Protein AF-U5SFQ7-F1 (afdb_monomer_lite)

Foldseek 3Di:
DVVVVVVVVVVVVVVLVVVCVVVVDPDDPVRSCVVVCVVVVVVVVVVVVVVLVVLVPDPCSVVVVVCVVVLVVQLVVLQVVLVVCCVVVVDHSDVVSSVVSSVVVVVVVVVVVVVVVVVVVVVVVVVVVVVVVVVVVVVVVVPPPDDPPPPPPPDPPPDPDPPDDDDDDDD

Sequence (171 aa):
MKELILILAAIVNEIHDTLNQLFGMNMSDKDLHFWVMGIIGIIFFIGVYILFKIVGKWKFSTTILSFIYTFTMMTVLVFAIEIQQAITNRGNMEFADAAVGLWGFIVFFAVYVVVGVIYTIYSHIRKKKMKKVSKKLVEEQALMPEKPIEEPIKEPAVYRSQVKNKNKFKK

Secondary structure (DSSP, 8-state):
-HHHHHHHHHHHHHHHHHHHHHHTS---HHHHHHHHHHHHHHHHHHHHHHHHHHHTTSTTHHHHHHHHHHHHHHHHHHHHHHHHHHHTTSS---HHHHHHHHHHHHHHHHHHHHHHHHHHHHHHHHHHHHHHHHHHHHHHHHTS------------S---SSSSS------

Radius of gyration: 33.57 Å; chains: 1; bounding box: 58×37×95 Å

Organism: NCBI:txid1266845

pLDDT: mean 80.98, std 15.73, range [44.5, 98.0]

Structure (mmCIF, N/CA/C/O backbone):
data_AF-U5SFQ7-F1
#
_entry.id   AF-U5SFQ7-F1
#
loop_
_atom_site.group_PDB
_atom_site.id
_atom_site.type_symbol
_atom_site.label_atom_id
_atom_site.label_alt_id
_atom_site.label_comp_id
_atom_site.label_asym_id
_atom_site.label_entity_id
_atom_site.label_seq_id
_atom_site.pdbx_PDB_ins_code
_atom_site.Cartn_x
_atom_site.Cartn_y
_atom_site.Cartn_z
_atom_site.occupancy
_atom_site.B_iso_or_equiv
_atom_site.auth_seq_id
_atom_site.auth_comp_id
_atom_site.auth_asym_id
_atom_site.auth_atom_id
_atom_site.pdbx_PDB_model_num
ATOM 1 N N . MET A 1 1 ? -2.669 -7.770 -19.520 1.00 71.38 1 MET A N 1
ATOM 2 C CA . MET A 1 1 ? -1.644 -7.387 -18.517 1.00 71.38 1 MET A CA 1
ATOM 3 C C . MET A 1 1 ? -0.239 -7.274 -19.135 1.00 71.38 1 MET A C 1
ATOM 5 O O . MET A 1 1 ? 0.453 -6.313 -18.833 1.00 71.38 1 MET A O 1
ATOM 9 N N . LYS A 1 2 ? 0.154 -8.165 -20.064 1.00 74.25 2 LYS A N 1
ATOM 10 C CA . LYS A 1 2 ? 1.429 -8.091 -20.815 1.00 74.25 2 LYS A CA 1
ATOM 11 C C . LYS A 1 2 ? 1.699 -6.739 -21.498 1.00 74.25 2 LYS A C 1
ATOM 13 O O . LYS A 1 2 ? 2.780 -6.193 -21.336 1.00 74.25 2 LYS A O 1
ATOM 18 N N . GLU A 1 3 ? 0.724 -6.181 -22.213 1.00 81.31 3 GLU A N 1
ATOM 19 C CA . GLU A 1 3 ? 0.859 -4.863 -22.865 1.00 81.31 3 GLU A CA 1
ATOM 20 C C . GLU A 1 3 ? 1.104 -3.735 -21.858 1.00 81.31 3 GLU A C 1
ATOM 22 O O . GLU A 1 3 ? 1.953 -2.883 -22.078 1.00 81.31 3 GLU A O 1
ATOM 27 N N . LEU A 1 4 ? 0.419 -3.777 -20.714 1.00 79.56 4 LEU A N 1
ATOM 28 C CA . LEU A 1 4 ? 0.584 -2.805 -19.633 1.00 79.56 4 LEU A CA 1
ATOM 29 C C . LEU A 1 4 ? 1.999 -2.876 -19.041 1.00 79.56 4 LEU A C 1
ATOM 31 O O . LEU A 1 4 ? 2.620 -1.841 -18.823 1.00 79.56 4 LEU A O 1
ATOM 35 N N . ILE A 1 5 ? 2.538 -4.088 -18.852 1.00 80.12 5 ILE A N 1
ATOM 36 C CA . ILE A 1 5 ? 3.932 -4.284 -18.426 1.00 80.12 5 ILE A CA 1
ATOM 37 C C . ILE A 1 5 ? 4.913 -3.775 -19.480 1.00 80.12 5 ILE A C 1
ATOM 39 O O . ILE A 1 5 ? 5.893 -3.140 -19.116 1.00 80.12 5 ILE A O 1
ATOM 43 N N . LEU A 1 6 ? 4.661 -4.014 -20.768 1.00 85.50 6 LEU A N 1
ATOM 44 C CA . LEU A 1 6 ? 5.526 -3.518 -21.841 1.00 85.50 6 LEU A CA 1
ATOM 45 C C . LEU A 1 6 ? 5.522 -1.987 -21.916 1.00 85.50 6 LEU A C 1
ATOM 47 O O . LEU A 1 6 ? 6.583 -1.392 -22.069 1.00 85.50 6 LEU A O 1
ATOM 51 N N . ILE A 1 7 ? 4.359 -1.353 -21.747 1.00 88.19 7 ILE A N 1
ATOM 52 C CA . ILE A 1 7 ? 4.241 0.109 -21.679 1.00 88.19 7 ILE A CA 1
ATOM 53 C C . ILE A 1 7 ? 4.978 0.644 -20.448 1.00 88.19 7 ILE A C 1
ATOM 55 O O . ILE A 1 7 ? 5.756 1.585 -20.564 1.00 88.19 7 ILE A O 1
ATOM 59 N N . LEU A 1 8 ? 4.783 0.030 -19.277 1.00 82.38 8 LEU A N 1
ATOM 60 C CA . LEU A 1 8 ? 5.490 0.409 -18.051 1.00 82.38 8 LEU A CA 1
ATOM 61 C C . LEU A 1 8 ? 7.007 0.250 -18.200 1.00 82.38 8 LEU A C 1
ATOM 63 O O . LEU A 1 8 ? 7.746 1.152 -17.824 1.00 82.38 8 LEU A O 1
ATOM 67 N N . ALA A 1 9 ? 7.470 -0.856 -18.782 1.00 84.50 9 ALA A N 1
ATOM 68 C CA . ALA A 1 9 ? 8.884 -1.095 -19.045 1.00 84.50 9 ALA A CA 1
ATOM 69 C C . ALA A 1 9 ? 9.460 -0.065 -20.027 1.00 84.50 9 ALA A C 1
ATOM 71 O O . ALA A 1 9 ? 10.545 0.452 -19.791 1.00 84.50 9 ALA A O 1
ATOM 72 N N . ALA A 1 10 ? 8.718 0.286 -21.082 1.00 88.56 10 ALA A N 1
ATOM 73 C CA . ALA A 1 10 ? 9.122 1.329 -22.020 1.00 88.56 10 ALA A CA 1
ATOM 74 C C . ALA A 1 10 ? 9.241 2.699 -21.332 1.00 88.56 10 ALA A C 1
ATOM 76 O O . ALA A 1 10 ? 10.243 3.381 -21.513 1.00 88.56 10 ALA A O 1
ATOM 77 N N . ILE A 1 11 ? 8.274 3.069 -20.486 1.00 85.75 11 ILE A N 1
ATOM 78 C CA . ILE A 1 11 ? 8.328 4.314 -19.703 1.00 85.75 11 ILE A CA 1
ATOM 79 C C . ILE A 1 11 ? 9.546 4.321 -18.773 1.00 85.75 11 ILE A C 1
ATOM 81 O O . ILE A 1 11 ? 10.239 5.329 -18.673 1.00 85.75 11 ILE A O 1
ATOM 85 N N . VAL A 1 12 ? 9.821 3.206 -18.091 1.00 81.44 12 VAL A N 1
ATOM 86 C CA . VAL A 1 12 ? 10.983 3.092 -17.196 1.00 81.44 12 VAL A CA 1
ATOM 87 C C . VAL A 1 12 ? 12.292 3.227 -17.974 1.00 81.44 12 VAL A C 1
ATOM 89 O O . VAL A 1 12 ? 13.183 3.937 -17.514 1.00 81.44 12 VAL A O 1
ATOM 92 N N . ASN A 1 13 ? 12.394 2.611 -19.153 1.00 85.06 13 ASN A N 1
ATOM 93 C CA . ASN A 1 13 ? 13.568 2.736 -20.018 1.00 85.06 13 ASN A CA 1
ATOM 94 C C . ASN A 1 13 ? 13.767 4.180 -20.507 1.00 85.06 13 ASN A C 1
ATOM 96 O O . ASN A 1 13 ? 14.872 4.699 -20.427 1.00 85.06 13 ASN A O 1
ATOM 100 N N . GLU A 1 14 ? 12.704 4.873 -20.916 1.00 86.88 14 GLU A N 1
ATOM 101 C CA . GLU A 1 14 ? 12.789 6.287 -21.318 1.00 86.88 14 GLU A CA 1
ATOM 102 C C . GLU A 1 14 ? 13.242 7.194 -20.165 1.00 86.88 14 GLU A C 1
ATOM 104 O O . GLU A 1 14 ? 14.074 8.089 -20.339 1.00 86.88 14 GLU A O 1
ATOM 109 N N . ILE A 1 15 ? 12.739 6.945 -18.952 1.00 81.44 15 ILE A N 1
ATOM 110 C CA . ILE A 1 15 ? 13.189 7.657 -17.749 1.00 81.44 15 ILE A CA 1
ATOM 111 C C . ILE A 1 15 ? 14.674 7.376 -17.489 1.00 81.44 15 ILE A C 1
ATOM 113 O O . ILE A 1 15 ? 15.421 8.302 -17.169 1.00 81.44 15 ILE A O 1
ATOM 117 N N . HIS A 1 16 ? 15.103 6.121 -17.632 1.00 76.25 16 HIS A N 1
ATOM 118 C CA . HIS A 1 16 ? 16.493 5.706 -17.456 1.00 76.25 16 HIS A CA 1
ATOM 119 C C . HIS A 1 16 ? 17.428 6.441 -18.426 1.00 76.25 16 HIS A C 1
ATOM 121 O O . HIS A 1 16 ? 18.417 7.041 -18.000 1.00 76.25 16 HIS A O 1
ATOM 127 N N . ASP A 1 17 ? 17.070 6.481 -19.707 1.00 81.75 17 ASP A N 1
ATOM 128 C CA . ASP A 1 17 ? 17.868 7.131 -20.746 1.00 81.75 17 ASP A CA 1
ATOM 129 C C . ASP A 1 17 ? 17.903 8.655 -20.567 1.00 81.75 17 ASP A C 1
ATOM 131 O O . ASP A 1 17 ? 18.961 9.280 -20.683 1.00 81.75 17 ASP A O 1
ATOM 135 N N . THR A 1 18 ? 16.775 9.258 -20.179 1.00 82.88 18 THR A N 1
ATOM 136 C CA . THR A 1 18 ? 16.681 10.696 -19.889 1.00 82.88 18 THR A CA 1
ATOM 137 C C . THR A 1 18 ? 17.538 11.094 -18.684 1.00 82.88 18 THR A C 1
ATOM 139 O O . THR A 1 18 ? 18.215 12.124 -18.713 1.00 82.88 18 THR A O 1
ATOM 142 N N . LEU A 1 19 ? 17.548 10.284 -17.620 1.00 76.75 19 LEU A N 1
ATOM 143 C CA . LEU A 1 19 ? 18.385 10.533 -16.444 1.00 76.75 19 LEU A CA 1
ATOM 144 C C . LEU A 1 19 ? 19.872 10.399 -16.783 1.00 76.75 19 LEU A C 1
ATOM 146 O O . LEU A 1 19 ? 20.651 11.264 -16.385 1.00 76.75 19 LEU A O 1
ATOM 150 N N . ASN A 1 20 ? 20.262 9.389 -17.566 1.00 76.50 20 ASN A N 1
ATOM 151 C CA . ASN A 1 20 ? 21.642 9.251 -18.043 1.00 76.50 20 ASN A CA 1
ATOM 152 C C . ASN A 1 20 ? 22.107 10.486 -18.834 1.00 76.50 20 ASN A C 1
ATOM 154 O O . ASN A 1 20 ? 23.214 10.978 -18.613 1.00 76.50 20 ASN A O 1
ATOM 158 N N . GLN A 1 21 ? 21.250 11.041 -19.698 1.00 79.12 21 GLN A N 1
ATOM 159 C CA . GLN A 1 21 ? 21.558 12.275 -20.429 1.00 79.12 21 GLN A CA 1
ATOM 160 C C . GLN A 1 21 ? 21.669 13.501 -19.508 1.00 79.12 21 GLN A C 1
ATOM 162 O O . GLN A 1 21 ? 22.596 14.295 -19.656 1.00 79.12 21 GLN A O 1
ATOM 167 N N . LEU A 1 22 ? 20.762 13.649 -18.535 1.00 78.25 22 LEU A N 1
ATOM 168 C CA . LEU A 1 22 ? 20.738 14.774 -17.587 1.00 78.25 22 LEU A CA 1
ATOM 169 C C . LEU A 1 22 ? 21.930 14.788 -16.627 1.00 78.25 22 LEU A C 1
ATOM 171 O O . LEU A 1 22 ? 22.455 15.858 -16.319 1.00 78.25 22 LEU A O 1
ATOM 175 N N . PHE A 1 23 ? 22.359 13.620 -16.147 1.00 71.75 23 PHE A N 1
ATOM 176 C CA . PHE A 1 23 ? 23.507 13.523 -15.248 1.00 71.75 23 PHE A CA 1
ATOM 177 C C . PHE A 1 23 ? 24.848 13.647 -15.979 1.00 71.75 23 PHE A C 1
ATOM 179 O O . PHE A 1 23 ? 25.869 13.806 -15.313 1.00 71.75 23 PHE A O 1
ATOM 186 N N . GLY A 1 24 ? 24.865 13.606 -17.319 1.00 64.88 24 GLY A N 1
ATOM 187 C CA . GLY A 1 24 ? 26.067 13.805 -18.140 1.00 64.88 24 GLY A CA 1
ATOM 188 C C . GLY A 1 24 ? 27.181 12.788 -17.875 1.00 64.88 24 GLY A C 1
ATOM 189 O O . GLY A 1 24 ? 28.326 12.994 -18.276 1.00 64.88 24 GLY A O 1
ATOM 190 N N . MET A 1 25 ? 26.862 11.704 -17.172 1.00 63.12 25 MET A N 1
ATOM 191 C CA . MET A 1 25 ? 27.789 10.654 -16.791 1.00 63.12 25 MET A CA 1
ATOM 192 C C . MET A 1 25 ? 27.371 9.392 -17.534 1.00 63.12 25 MET A C 1
ATOM 194 O O . MET A 1 25 ? 26.221 8.974 -17.439 1.00 63.12 25 MET A O 1
ATOM 198 N N . ASN A 1 26 ? 28.313 8.760 -18.239 1.00 72.75 26 ASN A N 1
ATOM 199 C CA . ASN A 1 26 ? 28.165 7.385 -18.728 1.00 72.75 26 ASN A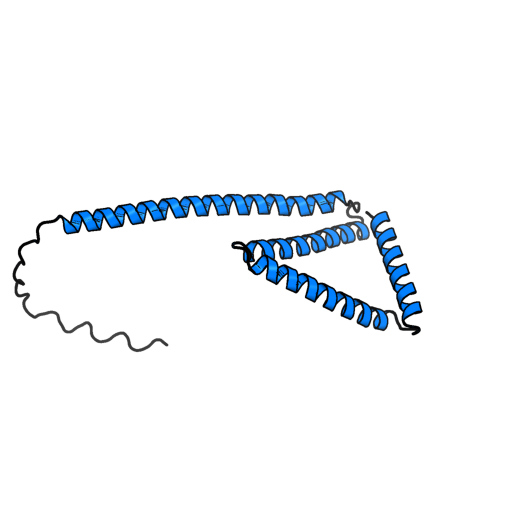 CA 1
ATOM 200 C C . ASN A 1 26 ? 28.197 6.423 -17.524 1.00 72.75 26 ASN A C 1
ATOM 202 O O . ASN A 1 26 ? 29.136 5.644 -17.360 1.00 72.75 26 ASN A O 1
ATOM 206 N N . MET A 1 27 ? 27.234 6.568 -16.614 1.00 72.75 27 MET A N 1
ATOM 207 C CA . MET A 1 27 ? 27.084 5.742 -15.426 1.00 72.75 27 MET A CA 1
ATOM 208 C C . MET A 1 27 ? 26.683 4.333 -15.840 1.00 72.75 27 MET A C 1
ATOM 210 O O . MET A 1 27 ? 25.915 4.148 -16.783 1.00 72.75 27 MET A O 1
ATOM 214 N N . SER A 1 28 ? 27.193 3.329 -15.126 1.00 83.44 28 SER A N 1
ATOM 215 C CA . SER A 1 28 ? 26.673 1.977 -15.300 1.00 83.44 28 SER A CA 1
ATOM 216 C C . SER A 1 28 ? 25.248 1.902 -14.751 1.00 83.44 28 SER A C 1
ATOM 218 O O . SER A 1 28 ? 24.904 2.628 -13.813 1.00 83.44 28 SER A O 1
ATOM 220 N N . ASP A 1 29 ? 24.439 0.968 -15.253 1.00 81.38 29 ASP A N 1
ATOM 221 C CA . ASP A 1 29 ? 23.079 0.739 -14.747 1.00 81.38 29 ASP A CA 1
ATOM 222 C C . ASP A 1 29 ? 23.049 0.563 -13.220 1.00 81.38 29 ASP A C 1
ATOM 224 O O . ASP A 1 29 ? 22.104 0.989 -12.561 1.00 81.38 29 ASP A O 1
ATOM 228 N N . LYS A 1 30 ? 24.102 -0.020 -12.627 1.00 85.81 30 LYS A N 1
ATOM 229 C CA . LYS A 1 30 ? 24.224 -0.198 -11.171 1.00 85.81 30 LYS A CA 1
ATOM 230 C C . LYS A 1 30 ? 24.376 1.130 -10.435 1.00 85.81 30 LYS A C 1
ATOM 232 O O . LYS A 1 30 ? 23.750 1.318 -9.392 1.00 85.81 30 LYS A O 1
ATOM 237 N N . ASP A 1 31 ? 25.190 2.033 -10.973 1.00 85.75 31 ASP A N 1
ATOM 238 C CA . ASP A 1 31 ? 25.431 3.350 -10.381 1.00 85.75 31 ASP A CA 1
ATOM 239 C C . ASP A 1 31 ? 24.179 4.218 -10.495 1.00 85.75 31 ASP A C 1
ATOM 241 O O . ASP A 1 31 ? 23.777 4.866 -9.526 1.00 85.75 31 ASP A O 1
ATOM 245 N N . LEU A 1 32 ? 23.504 4.167 -11.649 1.00 82.25 32 LEU A N 1
ATOM 246 C CA . LEU A 1 32 ? 22.245 4.875 -11.836 1.00 82.25 32 LEU A CA 1
ATOM 247 C C . LEU A 1 32 ? 21.156 4.324 -10.904 1.00 82.25 32 LEU A C 1
ATOM 249 O O . LEU A 1 32 ? 20.487 5.104 -10.229 1.00 82.25 32 LEU A O 1
ATOM 253 N N . HIS A 1 33 ? 21.023 2.998 -10.773 1.00 84.69 33 HIS A N 1
ATOM 254 C CA . HIS A 1 33 ? 20.081 2.392 -9.824 1.00 84.69 33 HIS A CA 1
ATOM 255 C C . HIS A 1 33 ? 20.360 2.815 -8.383 1.00 84.69 33 HIS A C 1
ATOM 257 O O . HIS A 1 33 ? 19.413 3.089 -7.650 1.00 84.69 33 HIS A O 1
ATOM 263 N N . PHE A 1 34 ? 21.626 2.902 -7.967 1.00 87.69 34 PHE A N 1
ATOM 264 C CA . PHE A 1 34 ? 21.975 3.360 -6.623 1.00 87.69 34 PHE A CA 1
ATOM 265 C C . PHE A 1 34 ? 21.415 4.761 -6.343 1.00 87.69 34 PHE A C 1
ATOM 267 O O . PHE A 1 34 ? 20.706 4.959 -5.353 1.00 87.69 34 PHE A O 1
ATOM 274 N N . TRP A 1 35 ? 21.677 5.719 -7.236 1.00 84.69 35 TRP A N 1
ATOM 275 C CA . TRP A 1 35 ? 21.219 7.099 -7.066 1.00 84.69 35 TRP A CA 1
ATOM 276 C C . TRP A 1 35 ? 19.706 7.233 -7.202 1.00 84.69 35 TRP A C 1
ATOM 278 O O . TRP A 1 35 ? 19.064 7.841 -6.346 1.00 84.69 35 TRP A O 1
ATOM 288 N N . VAL A 1 36 ? 19.120 6.632 -8.237 1.00 84.06 36 VAL A N 1
ATOM 289 C CA . VAL A 1 36 ? 17.679 6.708 -8.503 1.00 84.06 36 VAL A CA 1
ATOM 290 C C . VAL A 1 36 ? 16.886 6.061 -7.373 1.00 84.06 36 VAL A C 1
ATOM 292 O O . VAL A 1 36 ? 16.002 6.704 -6.805 1.00 84.06 36 VAL A O 1
ATOM 295 N N . MET A 1 37 ? 17.230 4.833 -6.974 1.00 86.00 37 MET A N 1
ATOM 296 C CA . MET A 1 37 ? 16.533 4.141 -5.885 1.00 86.00 37 MET A CA 1
ATOM 297 C C . MET A 1 37 ? 16.770 4.819 -4.536 1.00 86.00 37 MET A C 1
ATOM 299 O O . MET A 1 37 ? 15.847 4.892 -3.728 1.00 86.00 37 MET A O 1
ATOM 303 N N . GLY A 1 38 ? 17.969 5.359 -4.296 1.00 91.38 38 GLY A N 1
ATOM 304 C CA . GLY A 1 38 ? 18.270 6.124 -3.088 1.00 91.38 38 GLY A CA 1
ATOM 305 C C . GLY A 1 38 ? 17.417 7.391 -2.969 1.00 91.38 38 GLY A C 1
ATOM 306 O O . GLY A 1 38 ? 16.765 7.605 -1.946 1.00 91.38 38 GLY A O 1
ATOM 307 N N . ILE A 1 39 ? 17.366 8.208 -4.025 1.00 88.94 39 ILE A N 1
ATOM 308 C CA . ILE A 1 39 ? 16.610 9.469 -4.041 1.00 88.94 39 ILE A CA 1
ATOM 309 C C . ILE A 1 39 ? 15.104 9.201 -3.974 1.00 88.94 39 ILE A C 1
ATOM 311 O O . ILE A 1 39 ? 14.424 9.751 -3.103 1.00 88.94 39 ILE A O 1
ATOM 315 N N . ILE A 1 40 ? 14.582 8.329 -4.845 1.00 89.56 40 ILE A N 1
ATOM 316 C CA . ILE A 1 40 ? 13.160 7.960 -4.839 1.00 89.56 40 ILE A CA 1
ATOM 317 C C . ILE A 1 40 ? 12.784 7.352 -3.486 1.00 89.56 40 ILE A C 1
ATOM 319 O O . ILE A 1 40 ? 11.743 7.699 -2.930 1.00 89.56 40 ILE A O 1
ATOM 323 N N . GLY A 1 41 ? 13.645 6.507 -2.914 1.00 94.12 41 GLY A N 1
ATOM 324 C CA . GLY A 1 41 ? 13.436 5.889 -1.608 1.00 94.12 41 GLY A CA 1
ATOM 325 C C . GLY A 1 41 ? 13.289 6.909 -0.479 1.00 94.12 41 GLY A C 1
ATOM 326 O O . GLY A 1 41 ? 12.352 6.806 0.311 1.00 94.12 41 GLY A O 1
ATOM 327 N N . ILE A 1 42 ? 14.153 7.928 -0.418 1.00 96.88 42 ILE A N 1
ATOM 328 C CA . ILE A 1 42 ? 14.056 8.991 0.596 1.00 96.88 42 ILE A CA 1
ATOM 329 C C . ILE A 1 42 ? 12.811 9.859 0.388 1.00 96.88 42 ILE A C 1
ATOM 331 O O . ILE A 1 42 ? 12.107 10.149 1.357 1.00 96.88 42 ILE A O 1
ATOM 335 N N . ILE A 1 43 ? 12.496 10.237 -0.854 1.00 95.12 43 ILE A N 1
ATOM 336 C CA . ILE A 1 43 ? 11.278 11.002 -1.167 1.00 95.12 43 ILE A CA 1
ATOM 337 C C . ILE A 1 43 ? 10.035 10.219 -0.727 1.00 95.12 43 ILE A C 1
ATOM 339 O O . ILE A 1 43 ? 9.167 10.754 -0.032 1.00 95.12 43 ILE A O 1
ATOM 343 N N . PHE A 1 44 ? 9.971 8.934 -1.079 1.00 94.62 44 PHE A N 1
ATOM 344 C CA . PHE A 1 44 ? 8.865 8.061 -0.712 1.00 94.62 44 PHE A CA 1
ATOM 345 C C . PHE A 1 44 ? 8.776 7.875 0.805 1.00 94.62 44 PHE A C 1
ATOM 347 O O . PHE A 1 44 ? 7.692 7.992 1.374 1.00 94.62 44 PHE A O 1
ATOM 354 N N . PHE A 1 45 ? 9.910 7.671 1.482 1.00 96.69 45 PHE A N 1
ATOM 355 C CA . PHE A 1 45 ? 9.973 7.583 2.939 1.00 96.69 45 PHE A CA 1
ATOM 356 C C . PHE A 1 45 ? 9.405 8.836 3.609 1.00 96.69 45 PHE A C 1
ATOM 358 O O . PHE A 1 45 ? 8.577 8.711 4.508 1.00 96.69 45 PHE A O 1
ATOM 365 N N . ILE A 1 46 ? 9.789 10.036 3.163 1.00 98.00 46 ILE A N 1
ATOM 366 C CA . ILE A 1 46 ? 9.262 11.297 3.707 1.00 98.00 46 ILE A CA 1
ATOM 367 C C . ILE A 1 46 ? 7.743 11.374 3.504 1.00 98.00 46 ILE A C 1
ATOM 369 O O . ILE A 1 46 ? 7.013 11.702 4.442 1.00 98.00 46 ILE A O 1
ATOM 373 N N . GLY A 1 47 ? 7.252 11.024 2.311 1.00 96.12 47 GLY A N 1
ATOM 374 C CA . GLY A 1 47 ? 5.818 10.986 2.014 1.00 96.12 47 GLY A CA 1
ATOM 375 C C . GLY A 1 47 ? 5.049 10.026 2.928 1.00 96.12 47 GLY A C 1
ATOM 376 O O . GLY A 1 47 ? 4.075 10.423 3.573 1.00 96.12 47 GLY A O 1
ATOM 377 N N . VAL A 1 48 ? 5.521 8.782 3.050 1.00 94.69 48 VAL A N 1
ATOM 378 C CA . VAL A 1 48 ? 4.928 7.760 3.928 1.00 94.69 48 VAL A CA 1
ATOM 379 C C . VAL A 1 48 ? 5.010 8.177 5.396 1.00 94.69 48 VAL A C 1
ATOM 381 O O . VAL A 1 48 ? 4.041 8.018 6.135 1.00 94.69 48 VAL A O 1
ATOM 384 N N . TYR A 1 49 ? 6.123 8.766 5.827 1.00 96.31 49 TYR A N 1
ATOM 385 C CA . TYR A 1 49 ? 6.297 9.269 7.186 1.00 96.31 49 TYR A CA 1
ATOM 386 C C . TYR A 1 49 ? 5.256 10.345 7.531 1.00 96.31 49 TYR A C 1
ATOM 388 O O . TYR A 1 49 ? 4.614 10.280 8.583 1.00 96.31 49 TYR A O 1
ATOM 396 N N . ILE A 1 50 ? 5.038 11.313 6.634 1.00 96.94 50 ILE A N 1
ATOM 397 C CA . ILE A 1 50 ? 4.009 12.347 6.805 1.00 96.94 50 ILE A CA 1
ATOM 398 C C . ILE A 1 50 ? 2.619 11.708 6.860 1.00 96.94 50 ILE A C 1
ATOM 400 O O . ILE A 1 50 ? 1.845 12.013 7.772 1.00 96.94 50 ILE A O 1
ATOM 404 N N . LEU A 1 51 ? 2.318 10.785 5.943 1.00 94.44 51 LEU A N 1
ATOM 405 C CA . LEU A 1 51 ? 1.059 10.042 5.934 1.00 94.44 51 LEU A CA 1
ATOM 406 C C . LEU A 1 51 ? 0.828 9.323 7.272 1.00 94.44 51 LEU A C 1
ATOM 408 O O . LEU A 1 51 ? -0.244 9.444 7.864 1.00 94.44 51 LEU A O 1
ATOM 412 N N . PHE A 1 52 ? 1.843 8.640 7.801 1.00 93.19 52 PHE A N 1
ATOM 413 C CA . PHE A 1 52 ? 1.753 7.914 9.068 1.00 93.19 52 PHE A CA 1
ATOM 414 C C . PHE A 1 52 ? 1.542 8.856 10.249 1.00 93.19 52 PHE A C 1
ATOM 416 O O . PHE A 1 52 ? 0.753 8.555 11.142 1.00 93.19 52 PHE A O 1
ATOM 423 N N . LYS A 1 53 ? 2.174 10.032 10.238 1.00 94.62 53 LYS A N 1
ATOM 424 C CA . LYS A 1 53 ? 1.949 11.067 11.252 1.00 94.62 53 LYS A CA 1
ATOM 425 C C . LYS A 1 53 ? 0.516 11.607 11.219 1.00 94.62 53 LYS A C 1
ATOM 427 O O . LYS A 1 53 ? -0.037 11.917 12.274 1.00 94.62 53 LYS A O 1
ATOM 432 N N . ILE A 1 54 ? -0.086 11.730 10.034 1.00 94.81 54 ILE A N 1
ATOM 433 C CA . ILE A 1 54 ? -1.484 12.155 9.871 1.00 94.81 54 ILE A CA 1
ATOM 434 C C . ILE A 1 54 ? -2.423 11.069 10.400 1.00 94.81 54 ILE A C 1
ATOM 436 O O . ILE A 1 54 ? -3.238 11.344 11.282 1.00 94.81 54 ILE A O 1
ATOM 440 N N . VAL A 1 55 ? -2.260 9.831 9.924 1.00 93.81 55 VAL A N 1
ATOM 441 C CA . VAL A 1 55 ? -3.080 8.681 10.335 1.00 93.81 55 VAL A CA 1
ATOM 442 C C . VAL A 1 55 ? -2.928 8.396 11.830 1.00 93.81 55 VAL A C 1
ATOM 444 O O . VAL A 1 55 ? -3.907 8.069 12.494 1.00 93.81 55 VAL A O 1
ATOM 447 N N . GLY A 1 56 ? -1.733 8.595 12.391 1.00 93.19 56 GLY A N 1
ATOM 448 C CA . GLY A 1 56 ? -1.415 8.415 13.809 1.00 93.19 56 GLY A CA 1
ATOM 449 C C . GLY A 1 56 ? -2.296 9.220 14.768 1.00 93.19 56 GLY A C 1
ATOM 450 O O . GLY A 1 56 ? -2.490 8.806 15.908 1.00 93.19 56 GLY A O 1
ATOM 451 N N . LYS A 1 57 ? -2.879 10.334 14.307 1.00 93.44 57 LYS A N 1
ATOM 452 C CA . LYS A 1 57 ? -3.788 11.174 15.105 1.00 93.44 57 LYS A CA 1
ATOM 453 C C . LYS A 1 57 ? -5.206 10.606 15.210 1.00 93.44 57 LYS A C 1
ATOM 455 O O . LYS A 1 57 ? -6.008 11.115 15.989 1.00 93.44 57 LYS A O 1
ATOM 460 N N . TRP A 1 58 ? -5.552 9.600 14.410 1.00 93.75 58 TRP A N 1
ATOM 461 C CA . TRP A 1 58 ? -6.900 9.040 14.372 1.00 93.75 58 TRP A CA 1
ATOM 462 C C . TRP A 1 58 ? -7.074 7.923 15.402 1.00 93.75 58 TRP A C 1
ATOM 464 O O . TRP A 1 58 ? -6.145 7.189 15.725 1.00 93.75 58 TRP A O 1
ATOM 474 N N . LYS A 1 59 ? -8.307 7.745 15.891 1.00 89.81 59 LYS A N 1
ATOM 475 C CA . LYS A 1 59 ? -8.635 6.752 16.929 1.00 89.81 59 LYS A CA 1
ATOM 476 C C . LYS A 1 59 ? -8.297 5.307 16.535 1.00 89.81 59 LYS A C 1
ATOM 478 O O . LYS A 1 59 ? -7.972 4.504 17.401 1.00 89.81 59 LYS A O 1
ATOM 483 N N . PHE A 1 60 ? -8.386 4.986 15.246 1.00 90.25 60 PHE A N 1
ATOM 484 C CA . PHE A 1 60 ? -8.115 3.653 14.697 1.00 90.25 60 PHE A CA 1
ATOM 485 C C . PHE A 1 60 ? -6.788 3.599 13.929 1.00 90.25 60 PHE A C 1
ATOM 487 O O . PHE A 1 60 ? -6.633 2.780 13.026 1.00 90.25 60 PHE A O 1
ATOM 494 N N . SER A 1 61 ? -5.839 4.477 14.269 1.00 92.06 61 SER A N 1
ATOM 495 C CA . SER A 1 61 ? -4.565 4.631 13.561 1.00 92.06 61 SER A CA 1
ATOM 496 C C . SER A 1 61 ? -3.832 3.307 13.353 1.00 92.06 61 SER A C 1
ATOM 498 O O . SER A 1 61 ? -3.475 2.986 12.224 1.00 92.06 61 SER A O 1
ATOM 500 N N . THR A 1 62 ? -3.688 2.488 14.397 1.00 93.38 62 THR A N 1
ATOM 501 C CA . THR A 1 62 ? -3.028 1.176 14.311 1.00 93.38 62 THR A CA 1
ATOM 502 C C . THR A 1 62 ? -3.711 0.242 13.313 1.00 93.38 62 THR A C 1
ATOM 504 O O . THR A 1 62 ? -3.032 -0.393 12.509 1.00 93.38 62 THR A O 1
ATOM 507 N N . THR A 1 63 ? -5.045 0.166 13.327 1.00 94.12 63 THR A N 1
ATOM 508 C CA . THR A 1 63 ? -5.809 -0.686 12.402 1.00 94.12 63 THR A CA 1
ATOM 509 C C . THR A 1 63 ? -5.666 -0.201 10.962 1.00 94.12 63 THR A C 1
ATOM 511 O O . THR A 1 63 ? -5.469 -1.014 10.067 1.00 94.12 63 THR A O 1
ATOM 514 N N . ILE A 1 64 ? -5.713 1.114 10.739 1.00 93.81 64 ILE A N 1
ATOM 515 C CA . ILE A 1 64 ? -5.579 1.713 9.406 1.00 93.81 64 ILE A CA 1
ATOM 516 C C . ILE A 1 64 ? -4.168 1.498 8.856 1.00 93.81 64 ILE A C 1
ATOM 518 O O . ILE A 1 64 ? -4.020 1.065 7.719 1.00 93.81 64 ILE A O 1
ATOM 522 N N . LEU A 1 65 ? -3.133 1.740 9.665 1.00 94.94 65 LEU A N 1
ATOM 523 C CA . LEU A 1 65 ? -1.742 1.504 9.271 1.00 94.94 65 LEU A CA 1
ATOM 524 C C . LEU A 1 65 ? -1.492 0.028 8.955 1.00 94.94 65 LEU A C 1
ATOM 526 O O . LEU A 1 65 ? -0.870 -0.280 7.942 1.00 94.94 65 LEU A O 1
ATOM 530 N N . SER A 1 66 ? -2.031 -0.876 9.779 1.00 95.69 66 SER A N 1
ATOM 531 C CA . SER A 1 66 ? -1.947 -2.319 9.530 1.00 95.69 66 SER A CA 1
ATOM 532 C C . SER A 1 66 ? -2.644 -2.693 8.221 1.00 95.69 66 SER A C 1
ATOM 534 O O . SER A 1 66 ? -2.065 -3.409 7.415 1.00 95.69 66 SER A O 1
ATOM 536 N N . PHE A 1 67 ? -3.844 -2.158 7.965 1.00 96.19 67 PHE A N 1
ATOM 537 C CA . PHE A 1 67 ? -4.561 -2.386 6.710 1.00 96.19 67 PHE A CA 1
ATOM 538 C C . PHE A 1 67 ? -3.772 -1.886 5.499 1.00 96.19 67 PHE A C 1
ATOM 540 O O . PHE A 1 67 ? -3.591 -2.646 4.558 1.00 96.19 67 PHE A O 1
ATOM 547 N N . ILE A 1 68 ? -3.270 -0.646 5.524 1.00 95.06 68 ILE A N 1
ATOM 548 C CA . ILE A 1 68 ? -2.495 -0.067 4.415 1.00 95.06 68 ILE A CA 1
ATOM 549 C C . ILE A 1 68 ? -1.250 -0.912 4.139 1.00 95.06 68 ILE A C 1
ATOM 551 O O . ILE A 1 68 ? -0.979 -1.253 2.987 1.00 95.06 68 ILE A O 1
ATOM 555 N N . TYR A 1 69 ? -0.508 -1.276 5.188 1.00 95.69 69 TYR A N 1
ATOM 556 C CA . TYR A 1 69 ? 0.697 -2.088 5.055 1.00 95.69 69 TYR A CA 1
ATOM 557 C C . TYR A 1 69 ? 0.382 -3.469 4.470 1.00 95.69 69 TYR A C 1
ATOM 559 O O . TYR A 1 69 ? 0.985 -3.870 3.475 1.00 95.69 69 TYR A O 1
ATOM 567 N N . THR A 1 70 ? -0.605 -4.174 5.027 1.00 97.19 70 THR A N 1
ATOM 568 C CA . THR A 1 70 ? -1.004 -5.493 4.527 1.00 97.19 70 THR A CA 1
ATOM 569 C C . THR A 1 70 ? -1.569 -5.414 3.113 1.00 97.19 70 THR A C 1
ATOM 571 O O . THR A 1 70 ? -1.194 -6.233 2.287 1.00 97.19 70 THR A O 1
ATOM 574 N N . PHE A 1 71 ? -2.400 -4.423 2.787 1.00 97.19 71 PHE A N 1
ATOM 575 C CA . PHE A 1 71 ? -2.935 -4.227 1.436 1.00 97.19 71 PHE A CA 1
ATOM 576 C C . PHE A 1 71 ? -1.824 -3.994 0.406 1.00 97.19 71 PHE A C 1
ATOM 578 O O . PHE A 1 71 ? -1.835 -4.585 -0.674 1.00 97.19 71 PHE A O 1
ATOM 585 N N . THR A 1 72 ? -0.826 -3.183 0.762 1.00 95.69 72 THR A N 1
ATOM 586 C CA . THR A 1 72 ? 0.357 -2.947 -0.079 1.00 95.69 72 THR A CA 1
ATOM 587 C C . THR A 1 72 ? 1.132 -4.247 -0.299 1.00 95.69 72 THR A C 1
ATOM 589 O O . THR A 1 72 ? 1.447 -4.591 -1.436 1.00 95.69 72 THR A O 1
ATOM 592 N N . MET A 1 73 ? 1.368 -5.023 0.764 1.00 96.81 73 MET A N 1
ATOM 593 C CA . MET A 1 73 ? 2.025 -6.330 0.660 1.00 96.81 73 MET A CA 1
ATOM 594 C C . MET A 1 73 ? 1.219 -7.323 -0.181 1.00 96.81 73 MET A C 1
ATOM 596 O O . MET A 1 73 ? 1.791 -7.997 -1.031 1.00 96.81 73 MET A O 1
ATOM 600 N N . MET A 1 74 ? -0.102 -7.385 -0.000 1.00 97.06 74 MET A N 1
ATOM 601 C CA . MET A 1 74 ? -0.987 -8.228 -0.808 1.00 97.06 74 MET A CA 1
ATOM 602 C C . MET A 1 74 ? -0.934 -7.838 -2.285 1.00 97.06 74 MET A C 1
ATOM 604 O O . MET A 1 74 ? -0.916 -8.718 -3.135 1.00 97.06 74 MET A O 1
ATOM 608 N N . THR A 1 75 ? -0.839 -6.544 -2.593 1.00 95.44 75 THR A N 1
ATOM 609 C CA . THR A 1 75 ? -0.683 -6.051 -3.970 1.00 95.44 75 THR A CA 1
ATOM 610 C C . THR A 1 75 ? 0.596 -6.592 -4.598 1.00 95.44 75 THR A C 1
ATOM 612 O O . THR A 1 75 ? 0.540 -7.199 -5.664 1.00 95.44 75 THR A O 1
ATOM 615 N N . VAL A 1 76 ? 1.734 -6.467 -3.910 1.00 95.62 76 VAL A N 1
ATOM 616 C CA . VAL A 1 76 ? 3.014 -7.019 -4.386 1.00 95.62 76 VAL A CA 1
ATOM 617 C C . VAL A 1 76 ? 2.948 -8.543 -4.539 1.00 95.62 76 VAL A C 1
ATOM 619 O O . VAL A 1 76 ? 3.403 -9.069 -5.551 1.00 95.62 76 VAL A O 1
ATOM 622 N N . LEU A 1 77 ? 2.361 -9.256 -3.573 1.00 95.62 77 LEU A N 1
ATOM 623 C CA . LEU A 1 77 ? 2.247 -10.720 -3.599 1.00 95.62 77 LEU A CA 1
ATOM 624 C C . LEU A 1 77 ? 1.398 -11.221 -4.763 1.00 95.62 77 LEU A C 1
ATOM 626 O O . LEU A 1 77 ? 1.802 -12.145 -5.461 1.00 95.62 77 LEU A O 1
ATOM 630 N N . VAL A 1 78 ? 0.236 -10.611 -4.973 1.00 94.50 78 VAL A N 1
ATOM 631 C CA . VAL A 1 78 ? -0.669 -10.986 -6.055 1.00 94.50 78 VAL A CA 1
ATOM 632 C C . VAL A 1 78 ? 0.021 -10.780 -7.401 1.00 94.50 78 VAL A C 1
ATOM 634 O O . VAL A 1 78 ? 0.105 -11.722 -8.181 1.00 94.50 78 VAL A O 1
ATOM 637 N N . PHE A 1 79 ? 0.633 -9.615 -7.639 1.00 90.94 79 PHE A N 1
ATOM 638 C CA . PHE A 1 79 ? 1.389 -9.399 -8.876 1.00 90.94 79 PHE A CA 1
ATOM 639 C C . PHE A 1 79 ? 2.565 -10.369 -9.037 1.00 90.94 79 PHE A C 1
ATOM 641 O O . PHE A 1 79 ? 2.815 -10.833 -10.146 1.00 90.94 79 PHE A O 1
ATOM 648 N N . ALA A 1 80 ? 3.275 -10.706 -7.958 1.00 91.38 80 ALA A N 1
ATOM 649 C CA . ALA A 1 80 ? 4.367 -11.675 -8.016 1.00 91.38 80 ALA A CA 1
ATOM 650 C C . ALA A 1 80 ? 3.879 -13.070 -8.446 1.00 91.38 80 ALA A C 1
ATOM 652 O O . ALA A 1 80 ? 4.532 -13.722 -9.261 1.00 91.38 80 ALA A O 1
ATOM 653 N N . ILE A 1 81 ? 2.727 -13.512 -7.932 1.00 91.62 81 ILE A N 1
ATOM 654 C CA . ILE A 1 81 ? 2.113 -14.794 -8.302 1.00 91.62 81 ILE A CA 1
ATOM 655 C C . ILE A 1 81 ? 1.668 -14.768 -9.769 1.00 91.62 81 ILE A C 1
ATOM 657 O O . ILE A 1 81 ? 2.028 -15.679 -10.513 1.00 91.62 81 ILE A O 1
ATOM 661 N N . GLU A 1 82 ? 0.987 -13.707 -10.204 1.00 90.94 82 GLU A N 1
ATOM 662 C CA . GLU A 1 82 ? 0.534 -13.550 -11.592 1.00 90.94 82 GLU A CA 1
ATOM 663 C C . GLU A 1 82 ? 1.701 -13.573 -12.591 1.00 90.94 82 GLU A C 1
ATOM 665 O O . GLU A 1 82 ? 1.685 -14.317 -13.575 1.00 90.94 82 GLU A O 1
ATOM 670 N N . ILE A 1 83 ? 2.763 -12.804 -12.318 1.00 88.00 83 ILE A N 1
ATOM 671 C CA . ILE A 1 83 ? 3.972 -12.778 -13.155 1.00 88.00 83 ILE A CA 1
ATOM 672 C C . ILE A 1 83 ? 4.592 -14.179 -13.229 1.00 88.00 83 ILE A C 1
ATOM 674 O O . ILE A 1 83 ? 4.937 -14.653 -14.313 1.00 88.00 83 ILE A O 1
ATOM 678 N N . GLN A 1 84 ? 4.693 -14.875 -12.095 1.00 89.69 84 GLN A N 1
ATOM 679 C CA . GLN A 1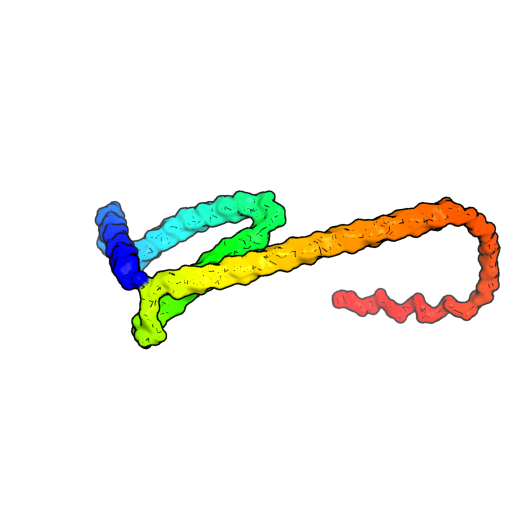 84 ? 5.233 -16.231 -12.053 1.00 89.69 84 GLN A CA 1
ATOM 680 C C . GLN A 1 84 ? 4.364 -17.227 -12.835 1.00 89.69 84 GLN A C 1
ATOM 682 O O . GLN A 1 84 ? 4.895 -18.103 -13.524 1.00 89.69 84 GLN A O 1
ATOM 687 N N . GLN A 1 85 ? 3.037 -17.114 -12.765 1.00 88.38 85 GLN A N 1
ATOM 688 C CA . GLN A 1 85 ? 2.117 -17.974 -13.515 1.00 88.38 85 GLN A CA 1
ATOM 689 C C . GLN A 1 85 ? 2.251 -17.777 -15.025 1.00 88.38 85 GLN A C 1
ATOM 691 O O . GLN A 1 85 ? 2.263 -18.768 -15.759 1.00 88.38 85 GLN A O 1
ATOM 696 N N . ALA A 1 86 ? 2.449 -16.537 -15.474 1.00 85.38 86 ALA A N 1
ATOM 697 C CA . ALA A 1 86 ? 2.693 -16.240 -16.881 1.00 85.38 86 ALA A CA 1
ATOM 698 C C . ALA A 1 86 ? 4.034 -16.769 -17.389 1.00 85.38 86 ALA A C 1
ATOM 700 O O . ALA A 1 86 ? 4.093 -17.317 -18.486 1.00 85.38 86 ALA A O 1
ATOM 701 N N . ILE A 1 87 ? 5.106 -16.658 -16.598 1.00 86.69 87 ILE A N 1
ATOM 702 C CA . ILE A 1 87 ? 6.425 -17.192 -16.983 1.00 86.69 87 ILE A CA 1
ATOM 703 C C . ILE A 1 87 ? 6.399 -18.727 -17.023 1.00 86.69 87 ILE A C 1
ATOM 705 O O . ILE A 1 87 ? 7.034 -19.346 -17.875 1.00 86.69 87 ILE A O 1
ATOM 709 N N . THR A 1 88 ? 5.649 -19.358 -16.117 1.00 89.56 88 THR A N 1
ATOM 710 C CA . THR A 1 88 ? 5.562 -20.825 -16.015 1.00 89.56 88 THR A CA 1
ATOM 711 C C . THR A 1 88 ? 4.482 -21.453 -16.902 1.00 89.56 88 THR A C 1
ATOM 713 O O . THR A 1 88 ? 4.328 -22.673 -16.872 1.00 89.56 88 THR A O 1
ATOM 716 N N . ASN A 1 89 ? 3.750 -20.655 -17.692 1.00 84.56 89 ASN A N 1
ATOM 717 C CA . ASN A 1 89 ? 2.613 -21.086 -18.521 1.00 84.56 89 ASN A CA 1
ATOM 718 C C . ASN A 1 89 ? 1.544 -21.883 -17.745 1.00 84.56 89 ASN A C 1
ATOM 720 O O . ASN A 1 89 ? 0.870 -22.746 -18.306 1.00 84.56 89 ASN A O 1
ATOM 724 N N . ARG A 1 90 ? 1.393 -21.626 -16.438 1.00 79.44 90 ARG A N 1
ATOM 725 C CA . ARG A 1 90 ? 0.381 -22.284 -15.588 1.00 79.44 90 ARG A CA 1
ATOM 726 C C . ARG A 1 90 ? -0.945 -21.526 -15.526 1.00 79.44 90 ARG A C 1
ATOM 728 O O . ARG A 1 90 ? -1.889 -22.012 -14.912 1.00 79.44 90 ARG A O 1
ATOM 735 N N . GLY A 1 91 ? -1.003 -20.355 -16.147 1.00 73.81 91 GLY A N 1
ATOM 736 C CA . GLY A 1 91 ? -2.172 -19.496 -16.242 1.00 73.81 91 GLY A CA 1
ATOM 737 C C . GLY A 1 91 ? -1.915 -18.380 -17.249 1.00 73.81 91 GLY A C 1
ATOM 738 O O . GLY A 1 91 ? -0.776 -18.162 -17.671 1.00 73.81 91 GLY A O 1
ATOM 739 N N . ASN A 1 92 ? -2.976 -17.691 -17.650 1.00 76.69 92 ASN A N 1
ATOM 740 C CA . ASN A 1 92 ? -2.861 -16.475 -18.440 1.00 76.69 92 ASN A CA 1
ATOM 741 C C . ASN A 1 92 ? -2.635 -15.298 -17.480 1.00 76.69 92 ASN A C 1
ATOM 743 O O . ASN A 1 92 ? -3.209 -15.283 -16.400 1.00 76.69 92 ASN A O 1
ATOM 747 N N . MET A 1 93 ? -1.792 -14.324 -17.834 1.00 74.75 93 MET A N 1
ATOM 748 C CA . MET A 1 93 ? -1.543 -13.175 -16.950 1.00 74.75 93 MET A CA 1
ATOM 749 C C . MET A 1 93 ? -2.729 -12.207 -17.020 1.00 74.75 93 MET A C 1
ATOM 751 O O . MET A 1 93 ? -2.756 -11.285 -17.853 1.00 74.75 93 MET A O 1
ATOM 755 N N . GLU A 1 94 ? -3.721 -12.409 -16.157 1.00 84.00 94 GLU A N 1
ATOM 756 C CA . GLU A 1 94 ? -4.972 -11.656 -16.174 1.00 84.00 94 GLU A CA 1
ATOM 757 C C . GLU A 1 94 ? -5.032 -10.638 -15.039 1.00 84.00 94 GLU A C 1
ATOM 759 O O . GLU A 1 94 ? -4.950 -10.943 -13.856 1.00 84.00 94 GLU A O 1
ATOM 764 N N . PHE A 1 95 ? -5.188 -9.362 -15.401 1.00 84.50 95 PHE A N 1
ATOM 765 C CA . PHE A 1 95 ? -5.338 -8.296 -14.404 1.00 84.50 95 PHE A CA 1
ATOM 766 C C . PHE A 1 95 ? -6.583 -8.510 -13.531 1.00 84.50 95 PHE A C 1
ATOM 768 O O . PHE A 1 95 ? -6.620 -8.068 -12.385 1.00 84.50 95 PHE A O 1
ATOM 775 N N . ALA A 1 96 ? -7.586 -9.207 -14.071 1.00 88.88 96 ALA A N 1
ATOM 776 C CA . ALA A 1 96 ? -8.780 -9.598 -13.344 1.00 88.88 96 ALA A CA 1
ATOM 777 C C . ALA A 1 96 ? -8.456 -10.522 -12.162 1.00 88.88 96 ALA A C 1
ATOM 779 O O . ALA A 1 96 ? -8.959 -10.268 -11.071 1.00 88.88 96 ALA A O 1
ATOM 780 N N . ASP A 1 97 ? -7.572 -11.507 -12.336 1.00 90.12 97 ASP A N 1
ATOM 781 C CA . ASP A 1 97 ? -7.176 -12.427 -11.263 1.00 90.12 97 ASP A CA 1
ATOM 782 C C . ASP A 1 97 ? -6.472 -11.671 -10.133 1.00 90.12 97 ASP A C 1
ATOM 784 O O . ASP A 1 97 ? -6.820 -11.821 -8.955 1.00 90.12 97 ASP A O 1
ATOM 788 N N . ALA A 1 98 ? -5.608 -10.715 -10.496 1.00 91.56 98 ALA A N 1
ATOM 789 C CA . ALA A 1 98 ? -4.992 -9.831 -9.520 1.00 91.56 98 ALA A CA 1
ATOM 790 C C . ALA A 1 98 ? -6.017 -8.982 -8.745 1.00 91.56 98 ALA A C 1
ATOM 792 O O . ALA A 1 98 ? -5.980 -8.873 -7.513 1.00 91.56 98 ALA A O 1
ATOM 793 N N . ALA A 1 99 ? -6.960 -8.377 -9.468 1.00 93.00 99 ALA A N 1
ATOM 794 C CA . ALA A 1 99 ? -8.007 -7.554 -8.880 1.00 93.00 99 ALA A CA 1
ATOM 795 C C . ALA A 1 99 ? -8.924 -8.370 -7.954 1.00 93.00 99 ALA A C 1
ATOM 797 O O . ALA A 1 99 ? -9.257 -7.906 -6.863 1.00 93.00 99 ALA A O 1
ATOM 798 N N . VAL A 1 100 ? -9.290 -9.595 -8.345 1.00 94.69 100 VAL A N 1
ATOM 799 C CA . VAL A 1 100 ? -10.100 -10.516 -7.534 1.00 94.69 100 VAL A CA 1
ATOM 800 C C . VAL A 1 100 ? -9.342 -10.950 -6.279 1.00 94.69 100 VAL A C 1
ATOM 802 O O . VAL A 1 100 ? -9.925 -10.961 -5.193 1.00 94.69 100 VAL A O 1
ATOM 805 N N . GLY A 1 101 ? -8.039 -11.230 -6.383 1.00 93.25 101 GLY A N 1
ATOM 806 C CA . GLY A 1 101 ? -7.189 -11.536 -5.230 1.00 93.25 101 GLY A CA 1
ATOM 807 C C . GLY A 1 101 ? -7.187 -10.414 -4.185 1.00 93.25 101 GLY A C 1
ATOM 808 O O . GLY A 1 101 ? -7.387 -10.659 -2.991 1.00 93.25 101 GLY A O 1
ATOM 809 N N . LEU A 1 102 ? -7.048 -9.160 -4.630 1.00 96.62 102 LEU A N 1
ATOM 810 C CA . LEU A 1 102 ? -7.133 -7.988 -3.750 1.00 96.62 102 LEU A CA 1
ATOM 811 C C . LEU A 1 102 ? -8.544 -7.747 -3.215 1.00 96.62 102 LEU A C 1
ATOM 813 O O . LEU A 1 102 ? -8.709 -7.381 -2.047 1.00 96.62 102 LEU A O 1
ATOM 817 N N . TRP A 1 103 ? -9.565 -7.992 -4.036 1.00 97.44 103 TRP A N 1
ATOM 818 C CA . TRP A 1 103 ? -10.960 -7.897 -3.621 1.00 97.44 103 TRP A CA 1
ATOM 819 C C . TRP A 1 103 ? -11.278 -8.864 -2.481 1.00 97.44 103 TRP A C 1
ATOM 821 O O . TRP A 1 103 ? -11.909 -8.471 -1.500 1.00 97.44 103 TRP A O 1
ATOM 831 N N . GLY A 1 104 ? -10.770 -10.098 -2.552 1.00 97.12 104 GLY A N 1
ATOM 832 C CA . GLY A 1 104 ? -10.896 -11.080 -1.478 1.00 97.12 104 GLY A CA 1
ATOM 833 C C . GLY A 1 104 ? -10.388 -10.538 -0.142 1.00 97.12 104 GLY A C 1
ATOM 834 O O . GLY A 1 104 ? -11.103 -10.593 0.860 1.00 97.12 104 GLY A O 1
ATOM 835 N N . PHE A 1 105 ? -9.199 -9.928 -0.126 1.00 97.31 105 PHE A N 1
ATOM 836 C CA . PHE A 1 105 ? -8.658 -9.305 1.085 1.00 97.31 105 PHE A CA 1
ATOM 837 C C . PHE A 1 105 ? -9.568 -8.193 1.632 1.00 97.31 105 PHE A C 1
ATOM 839 O O . PHE A 1 105 ? -9.832 -8.161 2.835 1.00 97.31 105 PHE A O 1
ATOM 846 N N . ILE A 1 106 ? -10.094 -7.317 0.767 1.00 97.50 106 ILE A N 1
ATOM 847 C CA . ILE A 1 106 ? -11.015 -6.241 1.173 1.00 97.50 106 ILE A CA 1
ATOM 848 C C . ILE A 1 106 ? -12.286 -6.820 1.808 1.00 97.50 106 ILE A C 1
ATOM 850 O O . ILE A 1 106 ? -12.706 -6.360 2.872 1.00 97.50 106 ILE A O 1
ATOM 854 N N . VAL A 1 107 ? -12.879 -7.851 1.199 1.00 97.75 107 VAL A N 1
ATOM 855 C CA . VAL A 1 107 ? -14.092 -8.506 1.711 1.00 97.75 107 VAL A CA 1
ATOM 856 C C . VAL A 1 107 ? -13.839 -9.146 3.079 1.00 97.75 107 VAL A C 1
ATOM 858 O O . VAL A 1 107 ? -14.594 -8.897 4.021 1.00 97.75 107 VAL A O 1
ATOM 861 N N . PHE A 1 108 ? -12.759 -9.917 3.238 1.00 97.62 108 PHE A N 1
ATOM 862 C CA . PHE A 1 108 ? -12.428 -10.530 4.531 1.00 97.62 108 PHE A CA 1
ATOM 863 C C . PHE A 1 108 ? -12.104 -9.488 5.607 1.00 97.62 108 PHE A C 1
ATOM 865 O O . PHE A 1 108 ? -12.505 -9.641 6.764 1.00 97.62 108 PHE A O 1
ATOM 872 N N . PHE A 1 109 ? -11.441 -8.393 5.238 1.00 96.69 109 PHE A N 1
ATOM 873 C CA . PHE A 1 109 ? -11.195 -7.290 6.158 1.00 96.69 109 PHE A CA 1
ATOM 874 C C . PHE A 1 109 ? -12.496 -6.598 6.594 1.00 96.69 109 PHE A C 1
ATOM 876 O O . PHE A 1 109 ? -12.659 -6.278 7.772 1.00 96.69 109 PHE A O 1
ATOM 883 N N . ALA A 1 110 ? -13.461 -6.420 5.687 1.00 95.88 110 ALA A N 1
ATOM 884 C CA . ALA A 1 110 ? -14.772 -5.875 6.034 1.00 95.88 110 ALA A CA 1
ATOM 885 C C . ALA A 1 110 ? -15.497 -6.758 7.066 1.00 95.88 110 ALA A C 1
ATOM 887 O O . ALA A 1 110 ? -16.035 -6.240 8.047 1.00 95.88 110 ALA A O 1
ATOM 888 N N . VAL A 1 111 ? -15.437 -8.088 6.914 1.00 96.62 111 VAL A N 1
ATOM 889 C CA . VAL A 1 111 ? -15.968 -9.037 7.910 1.00 96.62 111 VAL A CA 1
ATOM 890 C C . VAL A 1 111 ? -15.284 -8.850 9.269 1.00 96.62 111 VAL A C 1
ATOM 892 O O . VAL A 1 111 ? -15.968 -8.745 10.288 1.00 96.62 111 VAL A O 1
ATOM 895 N N . TYR A 1 112 ? -13.952 -8.737 9.299 1.00 94.06 112 TYR A N 1
ATOM 896 C CA . TYR A 1 112 ? -13.199 -8.458 10.528 1.00 94.06 112 TYR A CA 1
ATOM 897 C C . TYR A 1 112 ? -13.674 -7.171 11.230 1.00 94.06 112 TYR A C 1
ATOM 899 O O . TYR A 1 112 ? -13.913 -7.180 12.442 1.00 94.06 112 TYR A O 1
ATOM 907 N N . VAL A 1 113 ? -13.875 -6.081 10.480 1.00 93.62 113 VAL A N 1
ATOM 908 C CA . VAL A 1 113 ? -14.367 -4.806 11.030 1.00 93.62 113 VAL A CA 1
ATOM 909 C C . VAL A 1 113 ? -15.770 -4.964 11.620 1.00 93.62 113 VAL A C 1
ATOM 911 O O . VAL A 1 113 ? -16.008 -4.524 12.747 1.00 93.62 113 VAL A O 1
ATOM 914 N N . VAL A 1 114 ? -16.686 -5.630 10.909 1.00 94.44 114 VAL A N 1
ATOM 915 C CA . VAL A 1 114 ? -18.061 -5.874 11.381 1.00 94.44 114 VAL A CA 1
ATOM 916 C C . VAL A 1 114 ? -18.061 -6.655 12.697 1.00 94.44 114 VAL A C 1
ATOM 918 O O . VAL A 1 114 ? -18.716 -6.244 13.659 1.00 94.44 114 VAL A O 1
ATOM 921 N N . VAL A 1 115 ? -17.276 -7.733 12.788 1.00 94.12 115 VAL A N 1
ATOM 922 C CA . VAL A 1 115 ? -17.143 -8.528 14.021 1.00 94.12 115 VAL A CA 1
ATOM 923 C C . VAL A 1 115 ? -16.588 -7.676 15.170 1.00 94.12 115 VAL A C 1
ATOM 925 O O . VAL A 1 115 ? -17.117 -7.717 16.286 1.00 94.12 115 VAL A O 1
ATOM 928 N N . GLY A 1 116 ? -15.571 -6.849 14.906 1.00 90.00 116 GLY A N 1
ATOM 929 C CA . GLY A 1 116 ? -14.992 -5.939 15.898 1.00 90.00 116 GLY A CA 1
ATOM 930 C C . GLY A 1 116 ? -15.991 -4.909 16.439 1.00 90.00 116 GLY A C 1
ATOM 931 O O . GLY A 1 116 ? -16.025 -4.640 17.647 1.00 90.00 116 GLY A O 1
ATOM 932 N N . VAL A 1 117 ? -16.853 -4.368 15.574 1.00 89.56 117 VAL A N 1
ATOM 933 C CA . VAL A 1 117 ? -17.927 -3.442 15.970 1.00 89.56 117 VAL A CA 1
ATOM 934 C C . VAL A 1 117 ? -18.955 -4.147 16.857 1.00 89.56 117 VAL A C 1
ATOM 936 O O . VAL A 1 117 ? -19.274 -3.635 17.933 1.00 89.56 117 VAL A O 1
ATOM 939 N N . ILE A 1 118 ? -19.416 -5.342 16.474 1.00 91.75 118 ILE A N 1
ATOM 940 C CA . ILE A 1 118 ? -20.378 -6.134 17.262 1.00 91.75 118 ILE A CA 1
ATOM 941 C C . ILE A 1 118 ? -19.817 -6.438 18.657 1.00 91.75 118 ILE A C 1
ATOM 943 O O . ILE A 1 118 ? -20.488 -6.198 19.666 1.00 91.75 118 ILE A O 1
ATOM 947 N N . TYR A 1 119 ? -18.563 -6.893 18.741 1.00 91.06 119 TYR A N 1
ATOM 948 C CA . TYR A 1 119 ? -17.896 -7.161 20.017 1.00 91.06 119 TYR A CA 1
ATOM 949 C C . TYR A 1 119 ? -17.781 -5.898 20.885 1.00 91.06 119 TYR A C 1
ATOM 951 O O . TYR A 1 119 ? -18.033 -5.918 22.098 1.00 91.06 119 TYR A O 1
ATOM 959 N N . THR A 1 120 ? -17.455 -4.763 20.263 1.00 87.00 120 THR A N 1
ATOM 960 C CA . THR A 1 120 ? -17.366 -3.475 20.955 1.00 87.00 120 THR A CA 1
ATOM 961 C C . THR A 1 120 ? -18.720 -3.072 21.536 1.00 87.00 120 THR A C 1
ATOM 963 O O . THR A 1 120 ? -18.786 -2.725 22.718 1.00 87.00 120 THR A O 1
ATOM 966 N N . ILE A 1 121 ? -19.809 -3.182 20.772 1.00 88.00 121 ILE A N 1
ATOM 967 C CA . ILE A 1 121 ? -21.171 -2.884 21.242 1.00 88.00 121 ILE A CA 1
ATOM 968 C C . ILE A 1 121 ? -21.564 -3.818 22.396 1.00 88.00 121 ILE A C 1
ATOM 970 O O . ILE A 1 121 ? -21.983 -3.347 23.459 1.00 88.00 121 ILE A O 1
ATOM 974 N N . TYR A 1 122 ? -21.359 -5.128 22.236 1.00 89.88 122 TYR A N 1
ATOM 975 C CA . TYR A 1 122 ? -21.659 -6.127 23.265 1.00 89.88 122 TYR A CA 1
ATOM 976 C C . TYR A 1 122 ? -20.935 -5.832 24.590 1.00 89.88 122 TYR A C 1
ATOM 978 O O . TYR A 1 122 ? -21.548 -5.808 25.665 1.00 89.88 122 TYR A O 1
ATOM 986 N N . SER A 1 123 ? -19.634 -5.532 24.526 1.00 84.62 123 SER A N 1
ATOM 987 C CA . SER A 1 123 ? -18.832 -5.233 25.717 1.00 84.62 123 SER A CA 1
ATOM 988 C C . SER A 1 123 ? -19.274 -3.947 26.432 1.00 84.62 123 SER A C 1
ATOM 990 O O . SER A 1 123 ? -19.275 -3.898 27.667 1.00 84.62 123 SER A O 1
ATOM 992 N N . HIS A 1 124 ? -19.718 -2.923 25.693 1.00 83.88 124 HIS A N 1
ATOM 993 C CA . HIS A 1 124 ? -20.241 -1.683 26.276 1.00 83.88 124 HIS A CA 1
ATOM 994 C C . HIS A 1 124 ? -21.559 -1.911 27.026 1.00 83.88 124 HIS A C 1
ATOM 996 O O . HIS A 1 124 ? -21.738 -1.387 28.131 1.00 83.88 124 HIS A O 1
ATOM 1002 N N . ILE A 1 125 ? -22.461 -2.728 26.475 1.00 85.12 125 ILE A N 1
ATOM 1003 C CA . ILE A 1 125 ? -23.739 -3.067 27.117 1.00 85.12 125 ILE A CA 1
ATOM 1004 C C . ILE A 1 125 ? -23.495 -3.850 28.416 1.00 85.12 125 ILE A C 1
ATOM 1006 O O . ILE A 1 125 ? -24.078 -3.524 29.456 1.00 85.12 125 ILE A O 1
ATOM 1010 N N . ARG A 1 126 ? -22.580 -4.831 28.402 1.00 85.00 126 ARG A N 1
ATOM 1011 C CA . ARG A 1 126 ? -22.234 -5.626 29.594 1.00 85.00 126 ARG A CA 1
ATOM 1012 C C . ARG A 1 126 ? -21.637 -4.764 30.713 1.00 85.00 126 ARG A C 1
ATOM 1014 O O . ARG A 1 126 ? -22.053 -4.888 31.864 1.00 85.00 126 ARG A O 1
ATOM 1021 N N . LYS A 1 127 ? -20.728 -3.836 30.388 1.00 77.00 127 LYS A N 1
ATOM 1022 C CA . LYS A 1 127 ? -20.132 -2.902 31.366 1.00 77.00 127 LYS A CA 1
ATOM 1023 C C . LYS A 1 127 ? -21.169 -1.955 31.984 1.00 77.00 127 LYS A C 1
ATOM 1025 O O . LYS A 1 127 ? -21.111 -1.705 33.188 1.00 77.00 127 LYS A O 1
ATOM 1030 N N . LYS A 1 128 ? -22.143 -1.463 31.203 1.00 72.38 128 LYS A N 1
ATOM 1031 C CA . LYS A 1 128 ? -23.253 -0.644 31.731 1.00 72.38 128 LYS A CA 1
ATOM 1032 C C . LYS A 1 128 ? -24.143 -1.433 32.696 1.00 72.38 128 LYS A C 1
ATOM 1034 O O . LYS A 1 128 ? -24.479 -0.905 33.754 1.00 72.38 128 LYS A O 1
ATOM 1039 N N . LYS A 1 129 ? -24.472 -2.695 32.381 1.00 72.62 129 LYS A N 1
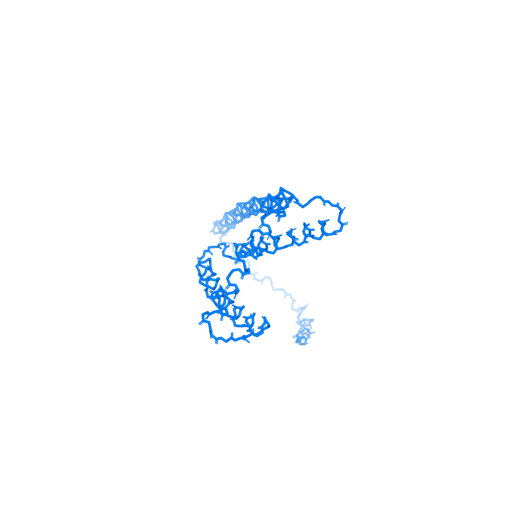ATOM 1040 C CA . LYS A 1 129 ? -25.220 -3.575 33.301 1.00 72.62 129 LYS A CA 1
ATOM 1041 C C . LYS A 1 129 ? -24.468 -3.781 34.621 1.00 72.62 129 LYS A C 1
ATOM 1043 O O . LYS A 1 129 ? -25.053 -3.561 35.673 1.00 72.62 129 LYS A O 1
ATOM 1048 N N . MET A 1 130 ? -23.171 -4.094 34.571 1.00 69.56 130 MET A N 1
ATOM 1049 C CA . MET A 1 130 ? -22.341 -4.294 35.773 1.00 69.56 130 MET A CA 1
ATOM 1050 C C . MET A 1 130 ? -22.253 -3.034 36.650 1.00 69.56 130 MET A C 1
ATOM 1052 O O . MET A 1 130 ? -22.420 -3.124 37.863 1.00 69.56 130 MET A O 1
ATOM 1056 N N . LYS A 1 131 ? -22.070 -1.843 36.056 1.00 68.69 131 LYS A N 1
ATOM 1057 C CA . LYS A 1 131 ? -22.074 -0.574 36.811 1.00 68.69 131 LYS A CA 1
ATOM 1058 C C . LYS A 1 131 ? -23.427 -0.283 37.468 1.00 68.69 131 LYS A C 1
ATOM 1060 O O . LYS A 1 131 ? -23.456 0.196 38.596 1.00 68.69 131 LYS A O 1
ATOM 1065 N N . LYS A 1 132 ? -24.539 -0.583 36.786 1.00 71.00 132 LYS A N 1
ATOM 1066 C CA . LYS A 1 132 ? -25.891 -0.389 37.335 1.00 71.00 132 LYS A CA 1
ATOM 1067 C C . LYS A 1 132 ? -26.169 -1.340 38.503 1.00 71.00 132 LYS A C 1
ATOM 1069 O O . LYS A 1 132 ? -26.721 -0.904 39.504 1.00 71.00 132 LYS A O 1
ATOM 1074 N N . VAL A 1 133 ? -25.738 -2.600 38.398 1.00 75.88 133 VAL A N 1
ATOM 1075 C CA . VAL A 1 133 ? -25.830 -3.588 39.488 1.00 75.88 133 VAL A CA 1
ATOM 1076 C C . VAL A 1 133 ? -24.977 -3.160 40.683 1.00 75.88 133 VAL A C 1
ATOM 1078 O O . VAL A 1 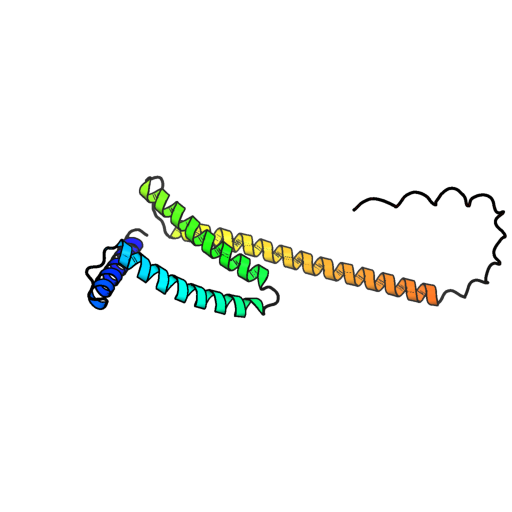133 ? -25.485 -3.110 41.795 1.00 75.88 133 VAL A O 1
ATOM 1081 N N . SER A 1 134 ? -23.722 -2.762 40.458 1.00 74.25 134 SER A N 1
ATOM 1082 C CA . SER A 1 134 ? -22.834 -2.315 41.538 1.00 74.25 134 SER A CA 1
ATOM 1083 C C . SER A 1 134 ? -23.359 -1.070 42.257 1.00 74.25 134 SER A C 1
ATOM 1085 O O . SER A 1 134 ? -23.264 -1.000 43.474 1.00 74.25 134 SER A O 1
ATOM 1087 N N . LYS A 1 135 ? -23.938 -0.102 41.531 1.00 74.31 135 LYS A N 1
ATOM 1088 C CA . LYS A 1 135 ? -24.532 1.094 42.146 1.00 74.31 135 LYS A CA 1
ATOM 1089 C C . LYS A 1 135 ? -25.75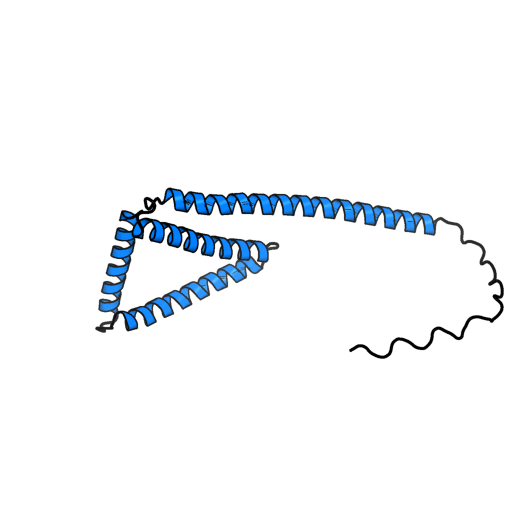7 0.744 42.995 1.00 74.31 135 LYS A C 1
ATOM 1091 O O . LYS A 1 135 ? -25.884 1.257 44.098 1.00 74.31 135 LYS A O 1
ATOM 1096 N N . LYS A 1 136 ? -26.608 -0.163 42.502 1.00 77.44 136 LYS A N 1
ATOM 1097 C CA . LYS A 1 136 ? -27.796 -0.623 43.229 1.00 77.44 136 LYS A CA 1
ATOM 1098 C C . LYS A 1 136 ? -27.422 -1.341 44.532 1.00 77.44 136 LYS A C 1
ATOM 1100 O O . LYS A 1 136 ? -28.039 -1.073 45.548 1.00 77.44 136 LYS A O 1
ATOM 1105 N N . LEU A 1 137 ? -26.380 -2.176 44.516 1.00 78.56 137 LEU A N 1
ATOM 1106 C CA . LEU A 1 137 ? -25.879 -2.860 45.717 1.00 78.56 137 LEU A CA 1
ATOM 1107 C C . LEU A 1 137 ? -25.325 -1.887 46.770 1.00 78.56 137 LEU A C 1
ATOM 1109 O O . LEU A 1 137 ? -25.539 -2.097 47.957 1.00 78.56 137 LEU A O 1
ATOM 1113 N N . VAL A 1 138 ? -24.653 -0.812 46.342 1.00 78.12 138 VAL A N 1
ATOM 1114 C CA . VAL A 1 138 ? -24.143 0.229 47.252 1.00 78.12 138 VAL A CA 1
ATOM 1115 C C . VAL A 1 138 ? -25.283 1.061 47.852 1.00 78.12 138 VAL A C 1
ATOM 1117 O O . VAL A 1 138 ? -25.256 1.344 49.043 1.00 78.12 138 VAL A O 1
ATOM 1120 N N . GLU A 1 139 ? -26.301 1.421 47.062 1.00 75.81 139 GLU A N 1
ATOM 1121 C CA . GLU A 1 139 ? -27.514 2.093 47.567 1.00 75.81 139 GLU A CA 1
ATOM 1122 C C . GLU A 1 139 ? -28.295 1.205 48.545 1.00 75.81 139 GLU A C 1
ATOM 1124 O O . GLU A 1 139 ? -28.749 1.685 49.578 1.00 75.81 139 GLU A O 1
ATOM 1129 N N . GLU A 1 140 ? -28.412 -0.091 48.252 1.00 75.19 140 GLU A N 1
ATOM 1130 C CA . GLU A 1 140 ? -29.113 -1.059 49.101 1.00 75.19 140 GLU A CA 1
ATOM 1131 C C . GLU A 1 140 ? -28.355 -1.320 50.414 1.00 75.19 140 GLU A C 1
ATOM 1133 O O . GLU A 1 140 ? -28.981 -1.377 51.466 1.00 75.19 140 GLU A O 1
ATOM 1138 N N . GLN A 1 141 ? -27.015 -1.367 50.393 1.00 73.50 141 GLN A N 1
ATOM 1139 C CA . GLN A 1 141 ? -26.186 -1.427 51.607 1.00 73.50 141 GLN A CA 1
ATOM 1140 C C . GLN A 1 141 ? -26.222 -0.137 52.438 1.00 73.50 141 GLN A C 1
ATOM 1142 O O . GLN A 1 141 ? -26.145 -0.217 53.659 1.00 73.50 141 GLN A O 1
ATOM 1147 N N . ALA A 1 142 ? -26.349 1.036 51.812 1.00 75.06 142 ALA A N 1
ATOM 1148 C CA . ALA A 1 142 ? -26.450 2.316 52.520 1.00 75.06 142 ALA A CA 1
ATOM 1149 C C . ALA A 1 142 ? -27.820 2.536 53.193 1.00 75.06 142 ALA A C 1
ATOM 1151 O O . ALA A 1 142 ? -27.936 3.367 54.090 1.00 75.06 142 ALA A O 1
ATOM 1152 N N . LEU A 1 143 ? -28.851 1.807 52.753 1.00 73.56 143 LEU A N 1
ATOM 1153 C CA . LEU A 1 143 ? -30.208 1.829 53.309 1.00 73.56 143 LEU A CA 1
ATOM 1154 C C . LEU A 1 143 ? -30.455 0.734 54.355 1.00 73.56 143 LEU A C 1
ATOM 1156 O O . LEU A 1 143 ? -31.513 0.728 54.986 1.00 73.56 143 LEU A O 1
ATOM 1160 N N . MET A 1 144 ? -29.508 -0.188 54.549 1.00 65.50 144 MET A N 1
ATOM 1161 C CA . MET A 1 144 ? -29.587 -1.148 55.643 1.00 65.50 144 MET A CA 1
ATOM 1162 C C . MET A 1 144 ? -29.341 -0.413 56.966 1.00 65.50 144 MET A C 1
ATOM 1164 O O . MET A 1 144 ? -28.346 0.305 57.075 1.00 65.50 144 MET A O 1
ATOM 1168 N N . PRO A 1 145 ? -30.225 -0.566 57.972 1.00 63.31 145 PRO A N 1
ATOM 1169 C CA . PRO A 1 145 ? -29.989 0.018 59.284 1.00 63.31 145 PRO A CA 1
ATOM 1170 C C . PRO A 1 145 ? -28.655 -0.500 59.815 1.00 63.31 145 PRO A C 1
ATOM 1172 O O . PRO A 1 145 ? -28.350 -1.688 59.667 1.00 63.31 145 PRO A O 1
ATOM 1175 N N . GLU A 1 146 ? -27.863 0.401 60.398 1.00 58.66 146 GLU A N 1
ATOM 1176 C CA . GLU A 1 146 ? -26.590 0.073 61.029 1.00 58.66 146 GLU A CA 1
ATOM 1177 C C . GLU A 1 146 ? -26.846 -1.080 62.004 1.00 58.66 146 GLU A C 1
ATOM 1179 O O . GLU A 1 146 ? -27.571 -0.939 62.993 1.00 58.66 146 GLU A O 1
ATOM 1184 N N . LYS A 1 147 ? -26.364 -2.276 61.646 1.00 55.25 147 LYS A N 1
ATOM 1185 C CA . LYS A 1 147 ? -26.541 -3.458 62.485 1.00 55.25 147 LYS A CA 1
ATOM 1186 C C . LYS A 1 147 ? -25.881 -3.111 63.824 1.00 55.25 147 LYS A C 1
ATOM 1188 O O . LYS A 1 147 ? -24.752 -2.612 63.783 1.00 55.25 147 LYS A O 1
ATOM 1193 N N . PRO A 1 148 ? -26.543 -3.334 64.978 1.00 45.16 148 PRO A N 1
ATOM 1194 C CA . PRO A 1 148 ? -25.917 -3.085 66.266 1.00 45.16 148 PRO A CA 1
ATOM 1195 C C . PRO A 1 148 ? -24.551 -3.755 66.255 1.00 45.16 148 PRO A C 1
ATOM 1197 O O . PRO A 1 148 ? -24.445 -4.895 65.798 1.00 45.16 148 PRO A O 1
ATOM 1200 N N . ILE A 1 149 ? -23.524 -3.019 66.676 1.00 52.16 149 ILE A N 1
ATOM 1201 C CA . ILE A 1 149 ? -22.170 -3.539 66.822 1.00 52.16 149 ILE A CA 1
ATOM 1202 C C . ILE A 1 149 ? -22.291 -4.754 67.748 1.00 52.16 149 ILE A C 1
ATOM 1204 O O . ILE A 1 149 ? -22.429 -4.599 68.959 1.00 52.16 149 ILE A O 1
ATOM 1208 N N . GLU A 1 150 ? -22.333 -5.958 67.175 1.00 56.84 150 GLU A N 1
ATOM 1209 C CA . GLU A 1 150 ? -22.200 -7.193 67.933 1.00 56.84 150 GLU A CA 1
ATOM 1210 C C . GLU A 1 150 ? -20.804 -7.119 68.546 1.00 56.84 150 GLU A C 1
ATOM 1212 O O . GLU A 1 150 ? -19.796 -7.124 67.832 1.00 56.84 150 GLU A O 1
ATOM 1217 N N . GLU A 1 151 ? -20.764 -6.931 69.869 1.00 54.88 151 GLU A N 1
ATOM 1218 C CA . GLU A 1 151 ? -19.538 -6.972 70.656 1.00 54.88 151 GLU A CA 1
ATOM 1219 C C . GLU A 1 151 ? -18.691 -8.164 70.205 1.00 54.88 151 GLU A C 1
ATOM 1221 O O . GLU A 1 151 ? -19.231 -9.250 69.964 1.00 54.88 151 GLU A O 1
ATOM 1226 N N . PRO A 1 152 ? -17.366 -7.991 70.084 1.00 44.50 152 PRO A N 1
ATOM 1227 C CA . PRO A 1 152 ? -16.513 -9.055 69.604 1.00 44.50 152 PRO A CA 1
ATOM 1228 C C . PRO A 1 152 ? -16.610 -10.215 70.591 1.00 44.50 152 PRO A C 1
ATOM 1230 O O . PRO A 1 152 ? -16.105 -10.142 71.715 1.00 44.50 152 PRO A O 1
ATOM 1233 N N . ILE A 1 153 ? -17.260 -11.296 70.158 1.00 52.88 153 ILE A N 1
ATOM 1234 C CA . ILE A 1 153 ? -17.202 -12.582 70.839 1.00 52.88 153 ILE A CA 1
ATOM 1235 C C . ILE A 1 153 ? -15.713 -12.898 70.964 1.00 52.88 153 ILE A C 1
ATOM 1237 O O . ILE A 1 153 ? -15.005 -13.012 69.962 1.00 52.88 153 ILE A O 1
ATOM 1241 N N . LYS A 1 154 ? -15.221 -12.948 72.205 1.00 49.47 154 LYS A N 1
ATOM 1242 C CA . LYS A 1 154 ? -13.827 -13.260 72.519 1.00 49.47 154 LYS A CA 1
ATOM 1243 C C . LYS A 1 154 ? -13.523 -14.656 71.990 1.00 49.47 154 LYS A C 1
ATOM 1245 O O . LYS A 1 154 ? -13.834 -15.651 72.638 1.00 49.47 154 LYS A O 1
ATOM 1250 N N . GLU A 1 155 ? -12.928 -14.722 70.809 1.00 46.06 155 GLU A N 1
ATOM 1251 C CA . GLU A 1 155 ? -12.423 -15.968 70.257 1.00 46.06 155 GLU A CA 1
ATOM 1252 C C . GLU A 1 155 ? -11.215 -16.407 71.107 1.00 46.06 155 GLU A C 1
ATOM 1254 O O . GLU A 1 155 ? -10.284 -15.614 71.308 1.00 46.06 155 GLU A O 1
ATOM 1259 N N . PRO A 1 156 ? -11.223 -17.621 71.686 1.00 44.94 156 PRO A N 1
ATOM 1260 C CA . PRO A 1 156 ? -10.124 -18.084 72.516 1.00 44.94 156 PRO A CA 1
ATOM 1261 C C . PRO A 1 156 ? -8.853 -18.168 71.670 1.00 44.94 156 PRO A C 1
ATOM 1263 O O . PRO A 1 156 ? -8.829 -18.744 70.584 1.00 44.94 156 PRO A O 1
ATOM 1266 N N . ALA A 1 157 ? -7.790 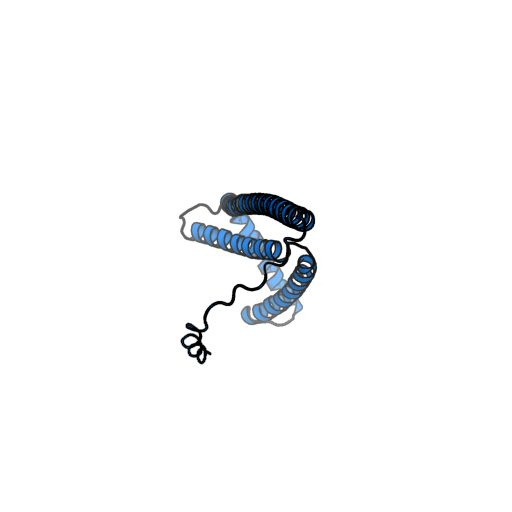-17.557 72.187 1.00 52.91 157 ALA A N 1
ATOM 1267 C CA . ALA A 1 157 ? -6.498 -17.392 71.542 1.00 52.91 157 ALA A CA 1
ATOM 1268 C C . ALA A 1 157 ? -5.778 -18.733 71.310 1.00 52.91 157 ALA A C 1
ATOM 1270 O O . ALA A 1 157 ? -4.822 -19.056 72.004 1.00 52.91 157 ALA A O 1
ATOM 1271 N N . VAL A 1 158 ? -6.209 -19.521 70.326 1.00 53.22 158 VAL A N 1
ATOM 1272 C CA . VAL A 1 158 ? -5.527 -20.761 69.937 1.00 53.22 158 VAL A CA 1
ATOM 1273 C C . VAL A 1 158 ? -5.626 -20.968 68.425 1.00 53.22 158 VAL A C 1
ATOM 1275 O O . VAL A 1 158 ? -6.189 -21.955 67.995 1.00 53.22 158 VAL A O 1
ATOM 1278 N N . TYR A 1 159 ? -5.111 -20.052 67.591 1.00 44.88 159 TYR A N 1
ATOM 1279 C CA . TYR A 1 159 ? -4.655 -20.398 66.222 1.00 44.88 159 TYR A CA 1
ATOM 1280 C C . TYR A 1 159 ? -3.860 -19.272 65.529 1.00 44.88 159 TYR A C 1
ATOM 1282 O O . TYR A 1 159 ? -4.074 -18.942 64.365 1.00 44.88 159 TYR A O 1
ATOM 1290 N N . ARG A 1 160 ? -2.906 -18.639 66.224 1.00 44.84 160 ARG A N 1
ATOM 1291 C CA . ARG A 1 160 ? -2.036 -17.615 65.612 1.00 44.84 160 ARG A CA 1
ATOM 1292 C C . ARG A 1 160 ? -0.563 -17.997 65.704 1.00 44.84 160 ARG A C 1
ATOM 1294 O O . ARG A 1 160 ? 0.225 -17.302 66.329 1.00 44.84 160 ARG A O 1
ATOM 1301 N N . SER A 1 161 ? -0.181 -19.110 65.079 1.00 47.19 161 SER A N 1
ATOM 1302 C CA . SER A 1 161 ? 1.237 -19.500 65.006 1.00 47.19 161 SER A CA 1
ATOM 1303 C C . SER A 1 161 ? 1.693 -20.182 63.710 1.00 47.19 161 SER A C 1
ATOM 1305 O O . SER A 1 161 ? 2.843 -20.597 63.652 1.00 47.19 161 SER A O 1
ATOM 1307 N N . GLN A 1 162 ? 0.885 -20.254 62.640 1.00 50.97 162 GLN A N 1
ATOM 1308 C CA . GLN A 1 162 ? 1.279 -21.038 61.447 1.00 50.97 162 GLN A CA 1
ATOM 1309 C C . GLN A 1 162 ? 1.320 -20.300 60.099 1.00 50.97 162 GLN A C 1
ATOM 1311 O O . GLN A 1 162 ? 1.609 -20.917 59.081 1.00 50.97 162 GLN A O 1
ATOM 1316 N N . VAL A 1 163 ? 1.126 -18.977 60.041 1.00 49.00 163 VAL A N 1
ATOM 1317 C CA . VAL A 1 163 ? 1.176 -18.249 58.751 1.00 49.00 163 VAL A CA 1
ATOM 1318 C C . VAL A 1 163 ? 2.117 -17.052 58.825 1.00 49.00 163 VAL A C 1
ATOM 1320 O O . VAL A 1 163 ? 1.733 -15.901 58.648 1.00 49.00 163 VAL A O 1
ATOM 1323 N N . LYS A 1 164 ? 3.388 -17.314 59.134 1.00 47.69 164 LYS A N 1
ATOM 1324 C CA . LYS A 1 164 ? 4.445 -16.300 59.021 1.00 47.69 164 LYS A CA 1
ATOM 1325 C C . LYS A 1 164 ? 5.760 -16.903 58.538 1.00 47.69 164 LYS A C 1
ATOM 1327 O O . LYS A 1 164 ? 6.803 -16.640 59.112 1.00 47.69 164 LYS A O 1
ATOM 1332 N N . ASN A 1 165 ? 5.719 -17.740 57.501 1.00 47.34 165 ASN A N 1
ATOM 1333 C CA . ASN A 1 165 ? 6.937 -18.104 56.772 1.00 47.34 165 ASN A CA 1
ATOM 1334 C C . ASN A 1 165 ? 6.631 -18.753 55.418 1.00 47.34 165 ASN A C 1
ATOM 1336 O O . ASN A 1 165 ? 6.700 -19.965 55.266 1.00 47.34 165 ASN A O 1
ATOM 1340 N N . LYS A 1 166 ? 6.268 -17.944 54.424 1.00 46.78 166 LYS A N 1
ATOM 1341 C CA . LYS A 1 166 ? 6.438 -18.263 52.996 1.00 46.78 166 LYS A CA 1
ATOM 1342 C C . LYS A 1 166 ? 6.034 -17.033 52.201 1.00 46.78 166 LYS A C 1
ATOM 1344 O O . LYS A 1 166 ? 4.861 -16.848 51.932 1.00 46.78 166 LYS A O 1
ATOM 1349 N N . ASN A 1 167 ? 6.991 -16.138 51.977 1.00 44.97 167 ASN A N 1
ATOM 1350 C CA . ASN A 1 167 ? 7.078 -15.245 50.812 1.00 44.97 167 ASN A CA 1
ATOM 1351 C C . ASN A 1 167 ? 8.334 -14.377 50.960 1.00 44.97 167 ASN A C 1
ATOM 1353 O O . ASN A 1 167 ? 8.297 -13.155 51.055 1.00 44.97 167 ASN A O 1
ATOM 1357 N N . LYS A 1 168 ? 9.482 -15.053 51.003 1.00 52.38 168 LYS A N 1
ATOM 1358 C CA . LYS A 1 168 ? 10.764 -14.494 50.583 1.00 52.38 168 LYS A CA 1
ATOM 1359 C C . LYS A 1 168 ? 11.260 -15.438 49.496 1.00 52.38 168 LYS A C 1
ATOM 1361 O O . LYS A 1 168 ? 11.268 -16.641 49.725 1.00 52.38 168 LYS A O 1
ATOM 1366 N N . PHE A 1 169 ? 11.643 -14.870 48.357 1.00 49.75 169 PHE A N 1
ATOM 1367 C CA . PHE A 1 169 ? 12.078 -15.520 47.115 1.00 49.75 169 PHE A CA 1
ATOM 1368 C C . PHE A 1 169 ? 10.972 -15.949 46.145 1.00 49.75 169 PHE A C 1
ATOM 1370 O O . PHE A 1 169 ? 10.535 -17.094 46.125 1.00 49.75 169 PHE A O 1
ATOM 1377 N N . LYS A 1 170 ? 10.652 -15.043 45.218 1.00 45.78 170 LYS A N 1
ATOM 1378 C CA . LYS A 1 170 ? 11.081 -15.221 43.824 1.00 45.78 170 LYS A CA 1
ATOM 1379 C C . LYS A 1 170 ? 11.203 -13.847 43.156 1.00 45.78 170 LYS A C 1
ATOM 1381 O O . LYS A 1 170 ? 10.242 -13.085 43.136 1.00 45.78 170 LYS A O 1
ATOM 1386 N N . LYS A 1 171 ? 12.442 -13.534 42.765 1.00 47.47 171 LYS A N 1
ATOM 1387 C CA . LYS A 1 171 ? 12.789 -12.518 41.766 1.00 47.47 171 LYS A CA 1
ATOM 1388 C C . LYS A 1 171 ? 12.343 -13.009 40.394 1.00 47.47 171 LYS A C 1
ATOM 1390 O O . LYS A 1 171 ? 12.317 -14.251 40.229 1.00 47.47 171 LYS A O 1
#